Protein AF-A0A3B8XZF6-F1 (afdb_monomer_lite)

pLDDT: mean 88.65, std 6.49, range [57.06, 97.31]

Sequence (124 aa):
VFELPSVRTEILRGDRYSACLLTTITPIDENECEAFQSIYWTIPWMGIFKPLLSFLTRQFLAQDRDVVIQQQEGLIYNPALMLIDDADTQAKWYFRLKQEYQKSLEENRPFQNPVEPRILRWRS

Foldseek 3Di:
DADPPFWDWDWADDPPKIKIKIWGWADPDPPDIDIDIDMDMPDPPCVVCVVVVVVVVVVVVVVVVVVVVVVVVVCVVVDDDDDDPPVCVVVVQSVVQNVQVVVCVVVVHDRDRPDDDDDDDDDD

Structure (mmCIF, N/CA/C/O backbone):
data_AF-A0A3B8XZF6-F1
#
_entry.id   AF-A0A3B8XZF6-F1
#
loop_
_atom_site.group_PDB
_atom_site.id
_atom_site.type_symbol
_atom_site.label_atom_id
_atom_site.label_alt_id
_atom_site.label_comp_id
_atom_site.label_asym_id
_atom_site.label_entity_id
_atom_site.label_seq_id
_atom_site.pdbx_PDB_ins_code
_atom_site.Cartn_x
_atom_site.Cartn_y
_atom_site.Cartn_z
_atom_site.occupancy
_atom_site.B_iso_or_equiv
_atom_site.auth_seq_id
_atom_site.auth_comp_id
_atom_site.auth_asym_id
_atom_site.auth_atom_id
_atom_site.pdbx_PDB_model_num
ATOM 1 N N . VAL A 1 1 ? -1.877 -5.382 -5.394 1.00 82.31 1 VAL A N 1
ATOM 2 C CA . VAL A 1 1 ? -2.352 -6.098 -4.195 1.00 82.31 1 VAL A CA 1
ATOM 3 C C . VAL A 1 1 ? -2.342 -5.113 -3.047 1.00 82.31 1 VAL A C 1
ATOM 5 O O . VAL A 1 1 ? -1.366 -4.384 -2.919 1.00 82.31 1 VAL A O 1
ATOM 8 N N . PHE A 1 2 ? -3.436 -5.045 -2.297 1.00 84.88 2 PHE A N 1
ATOM 9 C CA . PHE A 1 2 ? -3.534 -4.269 -1.064 1.00 84.88 2 PHE A CA 1
ATOM 10 C C . PHE A 1 2 ? -3.694 -5.248 0.089 1.00 84.88 2 PHE A C 1
ATOM 12 O O . PHE A 1 2 ? -4.549 -6.129 0.021 1.00 84.88 2 PHE A O 1
ATOM 19 N N . GLU A 1 3 ? -2.872 -5.096 1.116 1.00 88.25 3 GLU A N 1
ATOM 20 C CA . GLU A 1 3 ? -2.829 -5.974 2.278 1.00 88.25 3 GLU A CA 1
ATOM 21 C C . GLU A 1 3 ? -2.866 -5.123 3.547 1.00 88.25 3 GLU A C 1
ATOM 23 O O . GLU A 1 3 ? -2.283 -4.037 3.619 1.00 88.25 3 GLU A O 1
ATOM 28 N N . LEU A 1 4 ? -3.583 -5.613 4.557 1.00 88.56 4 LEU A N 1
ATOM 29 C CA . LEU A 1 4 ? -3.556 -5.007 5.882 1.00 88.56 4 LEU A CA 1
ATOM 30 C C . LEU A 1 4 ? -2.176 -5.243 6.528 1.00 88.56 4 LEU A C 1
ATOM 32 O O . LEU A 1 4 ? -1.574 -6.291 6.296 1.00 88.56 4 LEU A O 1
ATOM 36 N N . PRO A 1 5 ? -1.674 -4.305 7.352 1.00 84.19 5 PRO A N 1
ATOM 37 C CA . PRO A 1 5 ? -2.379 -3.124 7.852 1.00 84.19 5 PRO A CA 1
ATOM 38 C C . PRO A 1 5 ? -2.304 -1.873 6.968 1.00 84.19 5 PRO A C 1
ATOM 40 O O . PRO A 1 5 ? -3.116 -0.994 7.227 1.00 84.19 5 PRO A O 1
ATOM 43 N N . SER A 1 6 ? -1.368 -1.787 6.007 1.00 90.88 6 SER A N 1
ATOM 44 C CA . SER A 1 6 ? -1.140 -0.631 5.107 1.00 90.88 6 SER A CA 1
ATOM 45 C C . SER A 1 6 ? -0.081 -0.935 4.024 1.00 90.88 6 SER A C 1
ATOM 47 O O . SER A 1 6 ? 0.841 -0.148 3.803 1.00 90.88 6 SER A O 1
ATOM 49 N N . VAL A 1 7 ? -0.155 -2.095 3.366 1.00 93.31 7 VAL A N 1
ATOM 50 C CA . VAL A 1 7 ? 0.815 -2.503 2.332 1.00 93.31 7 VAL A CA 1
ATOM 51 C C . VAL A 1 7 ? 0.154 -2.503 0.960 1.00 93.31 7 VAL A C 1
ATOM 53 O O . VAL A 1 7 ? -0.902 -3.101 0.758 1.00 93.31 7 VAL A O 1
ATOM 56 N N . ARG A 1 8 ? 0.794 -1.856 -0.014 1.00 93.44 8 ARG A N 1
ATOM 57 C CA . ARG A 1 8 ? 0.389 -1.878 -1.419 1.00 93.44 8 ARG A CA 1
ATOM 58 C C . ARG A 1 8 ? 1.551 -2.350 -2.280 1.00 93.44 8 ARG A C 1
ATOM 60 O O . ARG A 1 8 ? 2.591 -1.705 -2.336 1.00 93.44 8 ARG A O 1
ATOM 67 N N . THR A 1 9 ? 1.321 -3.432 -3.013 1.00 94.94 9 THR A N 1
ATOM 68 C CA . THR A 1 9 ? 2.255 -3.968 -4.008 1.00 94.94 9 THR A CA 1
ATOM 69 C C . THR A 1 9 ? 1.632 -3.871 -5.393 1.00 94.94 9 THR A C 1
ATOM 71 O O . THR A 1 9 ? 0.643 -4.545 -5.691 1.00 94.94 9 THR A O 1
ATOM 74 N N . GLU A 1 10 ? 2.197 -3.052 -6.266 1.00 94.44 10 GLU A N 1
ATOM 75 C CA . GLU A 1 10 ? 1.745 -2.855 -7.640 1.00 94.44 10 GLU A CA 1
ATOM 76 C C . GLU A 1 10 ? 2.713 -3.521 -8.600 1.00 94.44 10 GLU A C 1
ATOM 78 O O . GLU A 1 10 ? 3.892 -3.190 -8.631 1.00 94.44 10 GLU A O 1
ATOM 83 N N . ILE A 1 11 ? 2.216 -4.461 -9.398 1.00 94.38 11 ILE A N 1
ATOM 84 C CA . ILE A 1 11 ? 3.042 -5.194 -10.351 1.00 94.38 11 ILE A CA 1
ATOM 85 C C . ILE A 1 11 ? 2.613 -4.780 -11.752 1.00 94.38 11 ILE A C 1
ATOM 87 O O . ILE A 1 11 ? 1.513 -5.114 -12.191 1.00 94.38 11 ILE A O 1
ATOM 91 N N . LEU A 1 12 ? 3.500 -4.086 -12.458 1.00 92.38 12 LEU A N 1
ATOM 92 C CA . LEU A 1 12 ? 3.346 -3.786 -13.873 1.00 92.38 12 LEU A CA 1
ATOM 93 C C . LEU A 1 12 ? 4.072 -4.868 -14.666 1.00 92.38 12 LEU A C 1
ATOM 95 O O . LEU A 1 12 ? 5.279 -5.060 -14.507 1.00 92.38 12 LEU A O 1
ATOM 99 N N . ARG A 1 13 ? 3.339 -5.584 -15.517 1.00 94.62 13 ARG A N 1
ATOM 100 C CA . ARG A 1 13 ? 3.893 -6.616 -16.399 1.00 94.62 13 ARG A CA 1
ATOM 101 C C . ARG A 1 13 ? 3.677 -6.195 -17.843 1.00 94.62 13 ARG A C 1
ATOM 103 O O . ARG A 1 13 ? 2.536 -6.053 -18.267 1.00 94.62 13 ARG A O 1
ATOM 110 N N . GLY A 1 14 ? 4.769 -5.990 -18.569 1.00 92.12 14 GLY A N 1
ATOM 111 C CA . GLY A 1 14 ? 4.764 -5.947 -20.027 1.00 92.12 14 GLY A CA 1
ATOM 112 C C . GLY A 1 14 ? 5.262 -7.269 -20.607 1.00 92.12 14 GLY A C 1
ATOM 113 O O . GLY A 1 14 ? 5.645 -8.177 -19.870 1.00 92.12 14 GLY A O 1
ATOM 114 N N . ASP A 1 15 ? 5.330 -7.345 -21.934 1.00 92.75 15 ASP A N 1
ATOM 115 C CA . ASP A 1 15 ? 5.705 -8.579 -22.642 1.00 92.75 15 ASP A CA 1
ATOM 116 C C . ASP A 1 15 ? 7.144 -9.030 -22.352 1.00 92.75 15 ASP A C 1
ATOM 118 O O . ASP A 1 15 ? 7.452 -10.220 -22.356 1.00 92.75 15 ASP A O 1
ATOM 122 N N . ARG A 1 16 ? 8.043 -8.069 -22.103 1.00 94.19 16 ARG A N 1
ATOM 123 C CA . ARG A 1 16 ? 9.485 -8.313 -21.922 1.00 94.19 16 ARG A CA 1
ATOM 124 C C . ARG A 1 16 ? 10.017 -7.912 -20.551 1.00 94.19 16 ARG A C 1
ATOM 126 O O . ARG A 1 16 ? 10.988 -8.494 -20.073 1.00 94.19 16 ARG A O 1
ATOM 133 N N . TYR A 1 17 ? 9.427 -6.890 -19.943 1.00 95.00 17 TYR A N 1
ATOM 134 C CA . TYR A 1 17 ? 9.917 -6.310 -18.699 1.00 95.00 17 TYR A CA 1
ATOM 135 C C . TYR A 1 17 ? 8.796 -6.180 -17.683 1.00 95.00 17 TYR A C 1
ATOM 137 O O . TYR A 1 17 ? 7.616 -6.142 -18.023 1.00 95.00 17 TYR A O 1
ATOM 145 N N . SER A 1 18 ? 9.179 -6.114 -16.417 1.00 95.38 18 SER A N 1
ATOM 146 C CA . SER A 1 18 ? 8.255 -5.909 -15.313 1.00 95.38 18 SER A CA 1
ATOM 147 C C . SER A 1 18 ? 8.803 -4.862 -14.358 1.00 95.38 18 SER A C 1
ATOM 149 O O . SER A 1 18 ? 10.018 -4.669 -14.253 1.00 95.38 18 SER A O 1
ATOM 151 N N . ALA A 1 19 ? 7.891 -4.207 -13.657 1.00 94.38 19 ALA A N 1
ATOM 152 C CA . ALA A 1 19 ? 8.190 -3.330 -12.543 1.00 94.38 19 ALA A CA 1
ATOM 153 C C . ALA A 1 19 ? 7.300 -3.686 -11.351 1.00 94.38 19 ALA A C 1
ATOM 155 O O . ALA A 1 19 ? 6.184 -4.180 -11.514 1.00 94.38 19 ALA A O 1
ATOM 156 N N . CYS A 1 20 ? 7.820 -3.452 -10.155 1.00 95.00 20 CYS A N 1
ATOM 157 C CA . CYS A 1 20 ? 7.117 -3.620 -8.898 1.00 95.00 20 CYS A CA 1
ATOM 158 C C . CYS A 1 20 ? 7.259 -2.332 -8.089 1.00 95.00 20 CYS A C 1
ATOM 160 O O . CYS A 1 20 ? 8.381 -1.875 -7.860 1.00 95.00 20 CYS A O 1
ATOM 162 N N . LEU A 1 21 ? 6.134 -1.760 -7.674 1.00 94.31 21 LEU A N 1
ATOM 163 C CA . LEU A 1 21 ? 6.063 -0.675 -6.704 1.00 94.31 21 LEU A CA 1
ATOM 164 C C . LEU A 1 21 ? 5.588 -1.253 -5.377 1.00 94.31 21 LEU A C 1
ATOM 166 O O . LEU A 1 21 ? 4.514 -1.847 -5.315 1.00 94.31 21 LEU A O 1
ATOM 170 N N . LEU A 1 22 ? 6.376 -1.069 -4.328 1.00 94.50 22 LEU A N 1
ATOM 171 C CA . LEU A 1 22 ? 5.988 -1.360 -2.957 1.00 94.50 22 LEU A CA 1
ATOM 172 C C . LEU A 1 22 ? 5.796 -0.035 -2.229 1.00 94.50 22 LEU A C 1
ATOM 174 O O . LEU A 1 22 ? 6.740 0.745 -2.135 1.00 94.50 22 LEU A O 1
ATOM 178 N N . THR A 1 23 ? 4.607 0.182 -1.685 1.00 93.44 23 THR A N 1
ATOM 179 C CA . THR A 1 23 ? 4.305 1.311 -0.807 1.00 93.44 23 THR A CA 1
ATOM 180 C C . THR A 1 23 ? 3.800 0.770 0.521 1.00 93.44 23 THR A C 1
ATOM 182 O O . THR A 1 23 ? 2.877 -0.044 0.552 1.00 93.44 23 THR A O 1
ATOM 185 N N . THR A 1 24 ? 4.388 1.228 1.618 1.00 94.44 24 THR A N 1
ATOM 186 C CA . THR A 1 24 ? 3.971 0.884 2.979 1.00 94.44 24 THR A CA 1
ATOM 187 C C . THR A 1 24 ? 3.799 2.152 3.794 1.00 94.44 24 THR A C 1
ATOM 189 O O . THR A 1 24 ? 4.631 3.052 3.702 1.00 94.44 24 THR A O 1
ATOM 192 N N . ILE A 1 25 ? 2.741 2.217 4.599 1.00 92.69 25 ILE A N 1
ATOM 193 C CA . ILE A 1 25 ? 2.542 3.302 5.566 1.00 92.69 25 ILE A CA 1
ATOM 194 C C . ILE A 1 25 ? 2.614 2.702 6.963 1.00 92.69 25 ILE A C 1
ATOM 196 O O . ILE A 1 25 ? 1.724 1.950 7.367 1.00 92.69 25 ILE A O 1
ATOM 200 N N . THR A 1 26 ? 3.681 3.021 7.684 1.00 93.19 26 THR A N 1
ATOM 201 C CA . THR A 1 26 ? 3.943 2.485 9.019 1.00 93.19 26 THR A CA 1
ATOM 202 C C . THR A 1 26 ? 3.563 3.537 10.056 1.00 93.19 26 THR A C 1
ATOM 204 O O . THR A 1 26 ? 4.124 4.630 10.018 1.00 93.19 26 THR A O 1
ATOM 207 N N . PRO A 1 27 ? 2.622 3.263 10.973 1.00 92.19 27 PRO A N 1
ATOM 208 C CA . PRO A 1 27 ? 2.354 4.185 12.071 1.00 92.19 27 PRO A CA 1
ATOM 209 C C . PRO A 1 27 ? 3.582 4.252 12.990 1.00 92.19 27 PRO A C 1
ATOM 211 O O . PRO A 1 27 ? 4.103 3.2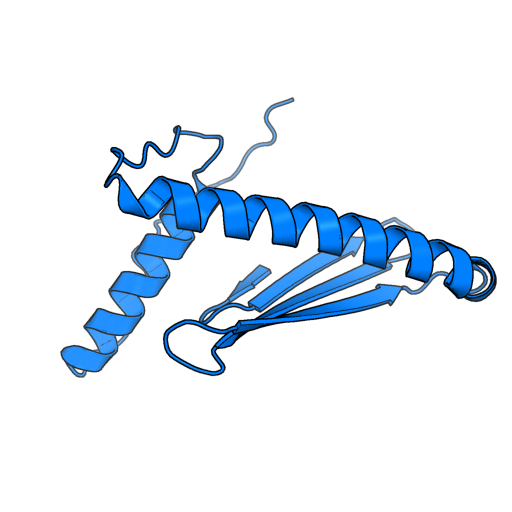09 13.391 1.00 92.19 27 PRO A O 1
ATOM 214 N N . ILE A 1 28 ? 4.045 5.464 13.294 1.00 94.44 28 ILE A N 1
ATOM 215 C CA . ILE A 1 28 ? 5.074 5.710 14.313 1.00 94.44 28 ILE A CA 1
ATOM 216 C C . ILE A 1 28 ? 4.372 5.912 15.658 1.00 94.44 28 ILE A C 1
ATOM 218 O O . ILE A 1 28 ? 4.710 5.249 16.638 1.00 94.44 28 ILE A O 1
ATOM 222 N N . ASP A 1 29 ? 3.349 6.768 15.671 1.00 93.06 29 ASP A N 1
ATOM 223 C CA . ASP A 1 29 ? 2.464 7.009 16.807 1.00 93.06 29 ASP A CA 1
ATOM 224 C C . ASP A 1 29 ? 1.028 7.332 16.336 1.00 93.06 29 ASP A C 1
ATOM 226 O O . ASP A 1 29 ? 0.626 6.967 15.229 1.00 93.06 29 ASP A O 1
ATOM 230 N N . GLU A 1 30 ? 0.215 7.942 17.202 1.00 88.25 30 GLU A N 1
ATOM 231 C CA . GLU A 1 30 ? -1.187 8.278 16.923 1.00 88.25 30 GLU A CA 1
ATOM 232 C C . GLU A 1 30 ? -1.363 9.379 15.862 1.00 88.25 30 GLU A C 1
ATOM 234 O O . GLU A 1 30 ? -2.408 9.435 15.213 1.00 88.25 30 GLU A O 1
ATOM 239 N N . ASN A 1 31 ? -0.358 10.238 15.677 1.00 86.50 31 ASN A N 1
ATOM 240 C CA . ASN A 1 31 ? -0.406 11.408 14.798 1.00 86.50 31 ASN A CA 1
ATOM 241 C C . ASN A 1 31 ? 0.622 11.346 13.661 1.00 86.50 31 ASN A C 1
ATOM 243 O O . ASN A 1 31 ? 0.470 12.057 12.666 1.00 86.50 31 ASN A O 1
ATOM 247 N N . GLU A 1 32 ? 1.644 10.500 13.781 1.00 89.50 32 GLU A N 1
ATOM 248 C CA . GLU A 1 32 ? 2.738 10.394 12.824 1.00 89.50 32 GLU A CA 1
ATOM 249 C C . GLU A 1 32 ? 2.798 9.017 12.157 1.00 89.50 32 GLU A C 1
ATOM 251 O O . GLU A 1 32 ? 2.679 7.959 12.783 1.00 89.50 32 GLU A O 1
ATOM 256 N N . CYS A 1 33 ? 3.040 9.024 10.848 1.00 91.31 33 CYS A N 1
ATOM 257 C CA . CYS A 1 33 ? 3.296 7.817 10.078 1.00 91.31 33 CYS A CA 1
ATOM 258 C C . CYS A 1 33 ? 4.457 8.021 9.105 1.00 91.31 33 CYS A C 1
ATOM 260 O O . CYS A 1 33 ? 4.682 9.115 8.586 1.00 91.31 33 CYS A O 1
ATOM 262 N N . GLU A 1 34 ? 5.182 6.941 8.837 1.00 92.31 34 GLU A N 1
ATOM 263 C CA . GLU A 1 34 ? 6.234 6.897 7.835 1.00 92.31 34 GLU A CA 1
ATOM 264 C C . GLU A 1 34 ? 5.695 6.274 6.547 1.00 92.31 34 GLU A C 1
ATOM 266 O O . GLU A 1 34 ? 5.272 5.115 6.525 1.00 92.31 34 GLU A O 1
ATOM 271 N N . ALA A 1 35 ? 5.732 7.039 5.457 1.00 91.06 35 ALA A N 1
ATOM 272 C CA . ALA A 1 35 ? 5.470 6.528 4.121 1.00 91.06 35 ALA A CA 1
ATOM 273 C C . ALA A 1 35 ? 6.783 6.050 3.488 1.00 91.06 35 ALA A C 1
ATOM 275 O O . ALA A 1 35 ? 7.674 6.846 3.186 1.00 91.06 35 ALA A O 1
ATOM 276 N N . PHE A 1 36 ? 6.884 4.747 3.244 1.00 91.44 36 PHE A N 1
ATOM 277 C CA . PHE A 1 36 ? 8.007 4.138 2.544 1.00 91.44 36 PHE A CA 1
ATOM 278 C C . PHE A 1 36 ? 7.571 3.679 1.154 1.00 91.44 36 PHE A C 1
ATOM 280 O O . PHE A 1 36 ? 6.553 3.004 0.997 1.00 91.44 36 PHE A O 1
ATOM 287 N N . GLN A 1 37 ? 8.362 4.028 0.141 1.00 91.50 37 GLN A N 1
ATOM 288 C CA . GLN A 1 37 ? 8.136 3.613 -1.237 1.00 91.50 37 GLN A CA 1
ATOM 289 C C . GLN A 1 37 ? 9.420 3.035 -1.830 1.00 91.50 37 GLN A C 1
ATOM 291 O O . GLN A 1 37 ? 10.496 3.626 -1.730 1.00 91.50 37 GLN A O 1
ATOM 296 N N . SER A 1 38 ? 9.296 1.884 -2.482 1.00 91.81 38 SER A N 1
ATOM 297 C CA . SER A 1 38 ? 10.383 1.213 -3.183 1.00 91.81 38 SER A CA 1
ATOM 298 C C . SER A 1 38 ? 9.934 0.785 -4.570 1.00 91.81 38 SER A C 1
ATOM 300 O O . SER A 1 38 ? 8.798 0.361 -4.782 1.00 91.81 38 SER A O 1
ATOM 302 N N . ILE A 1 39 ? 10.851 0.903 -5.525 1.00 91.44 39 ILE A N 1
ATOM 303 C CA . ILE A 1 39 ? 10.614 0.590 -6.928 1.00 91.44 39 ILE A CA 1
ATOM 304 C C . ILE A 1 39 ? 11.672 -0.411 -7.373 1.00 91.44 39 ILE A C 1
ATOM 306 O O . ILE A 1 39 ? 12.875 -0.160 -7.278 1.00 91.44 39 ILE A O 1
ATOM 310 N N . TYR A 1 40 ? 11.209 -1.529 -7.917 1.00 92.06 40 TYR A N 1
ATOM 311 C CA . TYR A 1 40 ? 12.026 -2.533 -8.582 1.00 92.06 40 TYR A CA 1
ATOM 312 C C . TYR A 1 40 ? 11.627 -2.639 -10.056 1.00 92.06 40 TYR A C 1
ATOM 314 O O . TYR A 1 40 ? 10.451 -2.533 -10.396 1.00 92.06 40 TYR A O 1
ATOM 322 N N . TRP A 1 41 ? 12.588 -2.889 -10.946 1.00 93.62 41 TRP A N 1
ATOM 323 C CA . TRP A 1 41 ? 12.329 -3.110 -12.370 1.00 93.62 41 TRP A CA 1
ATOM 324 C C . TRP A 1 41 ? 13.332 -4.085 -12.984 1.00 93.62 41 TRP A C 1
ATOM 326 O O . TRP A 1 41 ? 14.463 -4.210 -12.518 1.00 93.62 41 TRP A O 1
ATOM 336 N N . THR A 1 42 ? 12.939 -4.727 -14.086 1.00 95.12 42 THR A N 1
ATOM 337 C CA . THR A 1 42 ? 13.805 -5.655 -14.836 1.00 95.12 42 THR A CA 1
ATOM 338 C C . THR A 1 42 ? 14.493 -5.024 -16.054 1.00 95.12 42 THR A C 1
ATOM 340 O O . THR A 1 42 ? 15.260 -5.696 -16.737 1.00 95.12 42 THR A O 1
ATOM 343 N N . ILE A 1 43 ? 14.247 -3.737 -16.341 1.00 93.69 43 ILE A N 1
ATOM 344 C CA . ILE A 1 43 ? 14.828 -2.997 -17.477 1.00 93.69 43 ILE A CA 1
ATOM 345 C C . ILE A 1 43 ? 16.317 -2.679 -17.208 1.00 93.69 43 ILE A C 1
ATOM 347 O O . ILE A 1 43 ? 16.605 -1.828 -16.360 1.00 93.69 43 ILE A O 1
ATOM 351 N N . PRO A 1 44 ? 17.284 -3.277 -17.934 1.00 90.25 44 PRO A N 1
ATOM 352 C CA . PRO A 1 44 ? 18.705 -3.191 -17.568 1.00 90.25 44 PRO A CA 1
ATOM 353 C C . PRO A 1 44 ? 19.306 -1.780 -17.659 1.00 90.25 44 PRO A C 1
ATOM 355 O O . PRO A 1 44 ? 20.110 -1.386 -16.819 1.00 90.25 44 PRO A O 1
ATOM 358 N N . TRP A 1 45 ? 18.904 -0.993 -18.659 1.00 88.56 45 TRP A N 1
ATOM 359 C CA . TRP A 1 45 ? 19.465 0.341 -18.921 1.00 88.56 45 TRP A CA 1
ATOM 360 C C . TRP A 1 45 ? 18.792 1.463 -18.119 1.00 88.56 45 TRP A C 1
ATOM 362 O O . TRP A 1 45 ? 19.313 2.576 -18.051 1.00 88.56 45 TRP A O 1
ATOM 372 N N . MET A 1 46 ? 17.668 1.182 -17.455 1.00 87.19 46 MET A N 1
ATOM 373 C CA . MET A 1 46 ? 16.910 2.180 -16.689 1.00 87.19 46 MET A CA 1
ATOM 374 C C . MET A 1 46 ? 17.703 2.721 -15.485 1.00 87.19 46 MET A C 1
ATOM 376 O O . MET A 1 46 ? 17.425 3.806 -14.980 1.00 87.19 46 MET A O 1
ATOM 380 N N . GLY A 1 47 ? 18.763 2.012 -15.072 1.00 86.12 47 GLY A N 1
ATOM 381 C CA . GLY A 1 47 ? 19.722 2.478 -14.071 1.00 86.12 47 GLY A CA 1
ATOM 382 C C . GLY A 1 47 ? 20.341 3.850 -14.377 1.00 86.12 47 GLY A C 1
ATOM 383 O O . GLY A 1 47 ? 20.620 4.597 -13.444 1.00 86.12 47 GLY A O 1
ATOM 384 N N . ILE A 1 48 ? 20.491 4.211 -15.657 1.00 89.19 48 ILE A N 1
ATOM 385 C CA . ILE A 1 48 ? 21.046 5.505 -16.095 1.00 89.19 48 ILE A CA 1
ATOM 386 C C . ILE A 1 48 ? 20.126 6.670 -15.694 1.00 89.19 48 ILE A C 1
ATOM 388 O O . ILE A 1 48 ? 20.598 7.750 -15.350 1.00 89.19 48 ILE A O 1
ATOM 392 N N . PHE A 1 49 ? 18.813 6.438 -15.669 1.00 88.19 49 PHE A N 1
ATOM 393 C CA . PHE A 1 49 ? 17.808 7.450 -15.341 1.00 88.19 49 PHE A CA 1
ATOM 394 C C . PHE A 1 49 ? 17.497 7.541 -13.843 1.00 88.19 49 PHE A C 1
ATOM 396 O O . PHE A 1 49 ? 16.666 8.355 -13.444 1.00 88.19 49 PHE A O 1
ATOM 403 N N . LYS A 1 50 ? 18.182 6.765 -12.988 1.00 86.94 50 LYS A N 1
ATOM 404 C CA . LYS A 1 50 ? 18.009 6.803 -11.526 1.00 86.94 50 LYS A CA 1
ATOM 405 C C . LYS A 1 50 ? 18.034 8.208 -10.903 1.00 86.94 50 LYS A C 1
ATOM 407 O O . LYS A 1 50 ? 17.150 8.461 -10.088 1.00 86.94 50 LYS A O 1
ATOM 412 N N . PRO A 1 51 ? 18.974 9.126 -11.221 1.00 89.19 51 PRO A N 1
ATOM 413 C CA . PRO A 1 51 ? 18.975 10.449 -10.592 1.00 89.19 51 PRO A CA 1
ATOM 414 C C . PRO A 1 51 ? 17.731 11.266 -10.963 1.00 89.19 51 PRO A C 1
ATOM 416 O O . PRO A 1 51 ? 17.115 11.869 -10.087 1.00 89.19 51 PRO A O 1
ATOM 419 N N . LEU A 1 52 ? 17.311 11.217 -12.231 1.00 89.56 52 LEU A N 1
ATOM 420 C CA . LEU A 1 52 ? 16.093 11.880 -12.693 1.00 89.56 52 LEU A CA 1
ATOM 421 C C . LEU A 1 52 ? 14.846 11.270 -12.040 1.00 89.56 52 LEU A C 1
ATOM 423 O O . LEU A 1 52 ? 14.003 11.995 -11.521 1.00 89.56 52 LEU A O 1
ATOM 427 N N . LEU A 1 53 ? 14.752 9.939 -12.012 1.00 85.94 53 LEU A N 1
ATOM 428 C CA . LEU A 1 53 ? 13.630 9.238 -11.394 1.00 85.94 53 LEU A CA 1
ATOM 429 C C . LEU A 1 53 ? 13.545 9.527 -9.890 1.00 85.94 53 LEU A C 1
ATOM 431 O O . LEU A 1 53 ? 12.455 9.754 -9.381 1.00 85.94 53 LEU A O 1
ATOM 435 N N . SER A 1 54 ? 14.681 9.578 -9.191 1.00 87.12 54 SER A N 1
ATOM 436 C CA . SER A 1 54 ? 14.752 9.956 -7.773 1.00 87.12 54 SER A CA 1
ATOM 437 C C . SER A 1 54 ? 14.213 11.367 -7.543 1.00 87.12 54 SER A C 1
ATOM 439 O O . SER A 1 54 ? 13.415 11.579 -6.633 1.00 87.12 54 SER A O 1
ATOM 441 N N . PHE A 1 55 ? 14.589 12.326 -8.395 1.00 89.62 55 PHE A N 1
ATOM 442 C CA . PHE A 1 55 ? 14.065 13.688 -8.319 1.00 89.62 55 PHE A CA 1
ATOM 443 C C . PHE A 1 55 ? 12.544 13.731 -8.527 1.00 89.62 55 PHE A C 1
ATOM 445 O O . PHE A 1 55 ? 11.830 14.284 -7.692 1.00 89.62 55 PHE A O 1
ATOM 452 N N . LEU A 1 56 ? 12.041 13.094 -9.589 1.00 87.81 56 LEU A N 1
ATOM 453 C CA . LEU A 1 56 ? 10.607 13.054 -9.893 1.00 87.81 56 LEU A CA 1
ATOM 454 C C . LEU A 1 56 ? 9.803 12.351 -8.793 1.00 87.81 56 LEU A C 1
ATOM 456 O O . LEU A 1 56 ? 8.768 12.860 -8.376 1.00 87.81 56 LEU A O 1
ATOM 460 N N . THR A 1 57 ? 10.308 11.231 -8.270 1.00 85.50 57 THR A N 1
ATOM 461 C CA . THR A 1 57 ? 9.661 10.479 -7.183 1.00 85.50 57 THR A CA 1
ATOM 462 C C . THR A 1 57 ? 9.564 11.328 -5.917 1.00 85.50 57 THR A C 1
ATOM 464 O O . THR A 1 57 ? 8.520 11.359 -5.278 1.00 85.50 57 THR A O 1
ATOM 467 N N . ARG A 1 58 ? 10.613 12.089 -5.573 1.00 87.75 58 ARG A N 1
ATOM 468 C CA . ARG A 1 58 ? 10.582 13.001 -4.416 1.00 87.75 58 ARG A CA 1
ATOM 469 C C . ARG A 1 58 ? 9.548 14.110 -4.575 1.00 87.75 58 ARG A C 1
ATOM 471 O O . ARG A 1 58 ? 8.877 14.436 -3.606 1.00 87.75 58 ARG A O 1
ATOM 478 N N . GLN A 1 59 ? 9.429 14.689 -5.770 1.00 89.44 59 GLN A N 1
ATOM 479 C CA . GLN A 1 59 ? 8.424 15.720 -6.039 1.00 89.44 59 GLN A CA 1
ATOM 480 C C . GLN A 1 59 ? 7.003 15.152 -5.984 1.00 89.44 59 GLN A C 1
ATOM 482 O O . GLN A 1 59 ? 6.137 15.752 -5.360 1.00 89.44 59 GLN A O 1
ATOM 487 N N . PHE A 1 60 ? 6.785 13.976 -6.572 1.00 85.88 60 PHE A N 1
ATOM 488 C CA . PHE A 1 60 ? 5.500 13.282 -6.525 1.00 85.88 60 PHE A CA 1
ATOM 489 C C . PHE A 1 60 ? 5.082 12.960 -5.081 1.00 85.88 60 PHE A C 1
ATOM 491 O O . PHE A 1 60 ? 3.991 13.321 -4.657 1.00 85.88 60 PHE A O 1
ATOM 498 N N . LEU A 1 61 ? 5.987 12.384 -4.283 1.00 85.94 61 LEU A N 1
ATOM 499 C CA . LEU A 1 61 ? 5.720 12.086 -2.872 1.00 85.94 61 LEU A CA 1
ATOM 500 C C . LEU A 1 61 ? 5.474 13.346 -2.031 1.00 85.94 61 LEU A C 1
ATOM 502 O O . LEU A 1 61 ? 4.691 13.301 -1.086 1.00 85.94 61 LEU A O 1
ATOM 506 N N . ALA A 1 62 ? 6.126 14.468 -2.355 1.00 87.88 62 ALA A N 1
ATOM 507 C CA . ALA A 1 62 ? 5.863 15.736 -1.680 1.00 87.88 62 ALA A CA 1
ATOM 508 C C . ALA A 1 62 ? 4.435 16.231 -1.952 1.00 87.88 62 ALA A C 1
ATOM 510 O O . ALA A 1 62 ? 3.750 16.628 -1.016 1.00 87.88 62 ALA A O 1
ATOM 511 N N . GLN A 1 63 ? 3.968 16.138 -3.201 1.00 89.12 63 GLN A N 1
ATOM 512 C CA . GLN A 1 63 ? 2.595 16.502 -3.565 1.00 89.12 63 GLN A CA 1
ATOM 513 C C . GLN A 1 63 ? 1.570 15.620 -2.843 1.00 89.12 63 GLN A C 1
ATOM 515 O O . GLN A 1 63 ? 0.636 16.145 -2.241 1.00 89.12 63 GLN A O 1
ATOM 520 N N . ASP A 1 64 ? 1.777 14.301 -2.840 1.00 86.19 64 ASP A N 1
ATOM 521 C CA . ASP A 1 64 ? 0.897 13.359 -2.138 1.00 86.19 64 ASP A CA 1
ATOM 522 C C . ASP A 1 64 ? 0.836 13.661 -0.632 1.00 86.19 64 ASP A C 1
ATOM 524 O O . ASP A 1 64 ? -0.245 13.686 -0.041 1.00 86.19 64 ASP A O 1
ATOM 528 N N . ARG A 1 65 ? 1.986 13.949 -0.007 1.00 86.94 65 ARG A N 1
ATOM 529 C CA . ARG A 1 65 ? 2.052 14.346 1.406 1.00 86.94 65 ARG A CA 1
ATOM 530 C C . ARG A 1 65 ? 1.255 15.622 1.667 1.00 86.94 65 ARG A C 1
ATOM 532 O O . ARG A 1 65 ? 0.494 15.670 2.629 1.00 86.94 65 ARG A O 1
ATOM 539 N N . ASP A 1 66 ? 1.429 16.646 0.838 1.00 91.62 66 ASP A N 1
ATOM 540 C CA . ASP A 1 66 ? 0.763 17.934 1.033 1.00 91.62 66 ASP A CA 1
ATOM 541 C C . ASP A 1 66 ? -0.768 17.789 0.909 1.00 91.62 66 ASP A C 1
ATOM 543 O O . ASP A 1 66 ? -1.509 18.385 1.690 1.00 91.62 66 ASP A O 1
ATOM 547 N N . VAL A 1 67 ? -1.253 16.917 0.014 1.00 88.19 67 VAL A N 1
ATOM 548 C CA . VAL A 1 67 ? -2.682 16.563 -0.081 1.00 88.19 67 VAL A CA 1
ATOM 549 C C . VAL A 1 67 ? -3.182 15.875 1.192 1.00 88.19 67 VAL A C 1
ATOM 551 O O . VAL A 1 67 ? -4.270 16.194 1.669 1.00 88.19 67 VAL A O 1
ATOM 554 N N . VAL A 1 68 ? -2.411 14.947 1.765 1.00 86.31 68 VAL A N 1
ATOM 555 C CA . VAL A 1 68 ? -2.787 14.271 3.021 1.00 86.31 68 VAL A CA 1
ATOM 556 C C . VAL A 1 68 ? -2.880 15.268 4.178 1.00 86.31 68 VAL A C 1
ATOM 558 O O . VAL A 1 68 ? -3.837 15.210 4.950 1.00 86.31 68 VAL A O 1
ATOM 561 N N . ILE A 1 69 ? -1.943 16.215 4.270 1.00 87.12 69 ILE A N 1
ATOM 562 C CA . ILE A 1 69 ? -1.973 17.281 5.285 1.00 87.12 69 ILE A CA 1
ATOM 563 C C . ILE A 1 69 ? -3.242 18.129 5.127 1.00 87.12 69 ILE A C 1
ATOM 565 O O . ILE A 1 69 ? -3.979 18.320 6.091 1.00 87.12 69 ILE A O 1
ATOM 569 N N . GLN A 1 70 ? -3.562 18.556 3.903 1.00 88.62 70 GLN A N 1
ATOM 570 C CA . GLN A 1 70 ? -4.783 19.324 3.627 1.00 88.62 70 GLN A CA 1
ATOM 571 C C . GLN A 1 70 ? -6.060 18.545 3.975 1.00 88.62 70 GLN A C 1
ATOM 573 O O . GLN A 1 70 ? -7.024 19.119 4.485 1.00 88.62 70 GLN A O 1
ATOM 578 N N . GLN A 1 71 ? -6.086 17.230 3.730 1.00 85.56 71 GLN A N 1
ATOM 579 C CA . GLN A 1 71 ? -7.201 16.382 4.159 1.00 85.56 71 GLN A CA 1
ATOM 580 C C . GLN A 1 71 ? -7.315 16.328 5.686 1.00 85.56 71 GLN A C 1
ATOM 582 O O . GLN A 1 71 ? -8.425 16.442 6.204 1.00 85.56 71 GLN A O 1
ATOM 587 N N . GLN A 1 72 ? -6.199 16.198 6.409 1.00 85.00 72 GLN A N 1
ATOM 588 C CA . GLN A 1 72 ? -6.192 16.207 7.873 1.00 85.00 72 GLN A CA 1
ATOM 589 C C . GLN A 1 72 ? -6.720 17.533 8.439 1.00 85.00 72 GLN A C 1
ATOM 591 O O . GLN A 1 72 ? -7.564 17.518 9.333 1.00 85.00 72 GLN A O 1
ATOM 596 N N . GLU A 1 73 ? -6.293 18.669 7.882 1.00 87.69 73 GLU A N 1
ATOM 597 C CA . GLU A 1 73 ? -6.807 19.996 8.246 1.00 87.69 73 GLU A CA 1
ATOM 598 C C . GLU A 1 73 ? -8.320 20.105 7.994 1.00 87.69 73 GLU A C 1
ATOM 600 O O . GLU A 1 73 ? -9.068 20.601 8.838 1.00 87.69 73 GLU A O 1
ATOM 605 N N . GLY A 1 74 ? -8.796 19.583 6.860 1.00 84.31 74 GLY A N 1
ATOM 606 C CA . GLY A 1 74 ? -10.218 19.553 6.518 1.00 84.31 74 GLY A CA 1
ATOM 607 C C . GLY A 1 74 ? -11.065 18.687 7.459 1.00 84.31 74 GLY A C 1
ATOM 608 O O . GLY A 1 74 ? -12.205 19.045 7.763 1.00 84.31 74 GLY A O 1
ATOM 609 N N . LEU A 1 75 ? -10.518 17.574 7.962 1.00 85.44 75 LEU A N 1
ATOM 610 C CA . LEU A 1 75 ? -11.211 16.664 8.883 1.00 85.44 75 LEU A CA 1
ATOM 611 C C . LEU A 1 75 ? -11.556 17.315 10.231 1.00 85.44 75 LEU A C 1
ATOM 613 O O . LEU A 1 75 ? -12.530 16.900 10.860 1.00 85.44 75 LEU A O 1
ATOM 617 N N . ILE A 1 76 ? -10.832 18.364 10.646 1.00 84.38 76 ILE A N 1
ATOM 618 C CA . ILE A 1 76 ? -11.119 19.133 11.873 1.00 84.38 76 ILE A CA 1
ATOM 619 C C . ILE A 1 76 ? -12.544 19.711 11.846 1.00 84.38 76 ILE A C 1
ATOM 621 O O . ILE A 1 76 ? -13.189 19.837 12.887 1.00 84.38 76 ILE A O 1
ATOM 625 N N . TYR A 1 77 ? -13.076 20.005 10.657 1.00 85.06 77 TYR A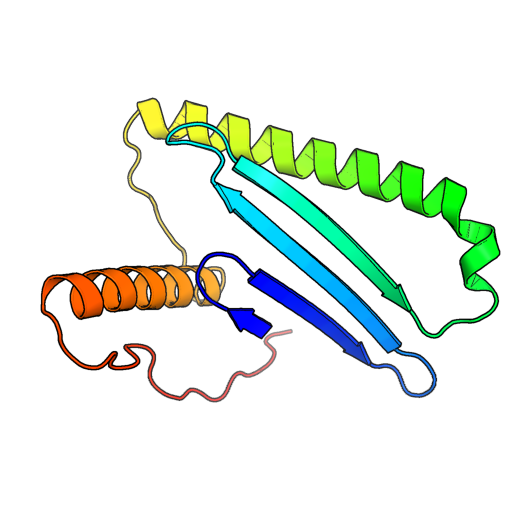 N 1
ATOM 626 C CA . TYR A 1 77 ? -14.428 20.540 10.477 1.00 85.06 77 TYR A CA 1
ATOM 627 C C . TYR A 1 77 ? -15.524 19.462 10.423 1.00 85.06 77 TYR A C 1
ATOM 629 O O . TYR A 1 77 ? -16.686 19.791 10.189 1.00 85.06 77 TYR A O 1
ATOM 637 N N . ASN A 1 78 ? -15.172 18.187 10.632 1.00 78.19 78 ASN A N 1
ATOM 638 C CA . ASN A 1 78 ? -16.070 17.030 1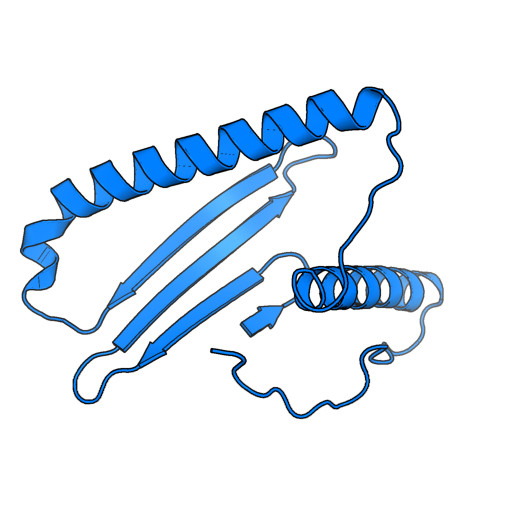0.587 1.00 78.19 78 ASN A CA 1
ATOM 639 C C . ASN A 1 78 ? -16.996 17.002 9.345 1.00 78.19 78 ASN A C 1
ATOM 641 O O . ASN A 1 78 ? -18.222 16.900 9.484 1.00 78.19 78 ASN A O 1
ATOM 645 N N . PRO A 1 79 ? -16.449 17.134 8.117 1.00 80.38 79 PRO A N 1
ATOM 646 C CA . PRO A 1 79 ? -17.259 17.069 6.910 1.00 80.38 79 PRO A CA 1
ATOM 647 C C . PRO A 1 79 ? -17.850 15.665 6.737 1.00 80.38 79 PRO A C 1
ATOM 649 O O . PRO A 1 79 ? -17.244 14.661 7.116 1.00 80.38 79 PRO A O 1
ATOM 652 N N . ALA A 1 80 ? -19.015 15.572 6.094 1.00 75.81 80 ALA A N 1
ATOM 653 C CA . ALA A 1 80 ? -19.533 14.281 5.661 1.00 75.81 80 ALA A CA 1
ATOM 654 C C . ALA A 1 80 ? -18.588 13.689 4.601 1.00 75.81 80 ALA A C 1
ATOM 656 O O . ALA A 1 80 ? -18.557 14.153 3.460 1.00 75.81 80 ALA A O 1
ATOM 657 N N . LEU A 1 81 ? -17.808 12.672 4.978 1.00 77.19 81 LEU A N 1
ATOM 658 C CA . LEU A 1 81 ? -16.921 11.962 4.059 1.00 77.19 81 LEU A CA 1
ATOM 659 C C . LEU A 1 81 ? -17.757 11.187 3.038 1.00 77.19 81 LEU A C 1
ATOM 661 O O . LEU A 1 81 ? -18.336 10.142 3.339 1.00 77.19 81 LEU A O 1
ATOM 665 N N . MET A 1 82 ? -17.837 11.722 1.824 1.00 76.12 82 MET A N 1
ATOM 666 C CA . MET A 1 82 ? -18.578 11.114 0.728 1.00 76.12 82 MET A CA 1
ATOM 667 C C . MET A 1 82 ? -17.616 10.345 -0.172 1.00 76.12 82 MET A C 1
ATOM 669 O O . MET A 1 82 ? -16.826 10.939 -0.895 1.00 76.12 82 MET A O 1
ATOM 673 N N . LEU A 1 83 ? -17.707 9.018 -0.133 1.00 77.31 83 LEU A N 1
ATOM 674 C CA . LEU A 1 83 ? -17.038 8.146 -1.094 1.00 77.31 83 LEU A CA 1
ATOM 675 C C . LEU A 1 83 ? -18.007 7.849 -2.244 1.00 77.31 83 LEU A C 1
ATOM 677 O O . LEU A 1 83 ? -19.082 7.274 -2.025 1.00 77.31 83 LEU A O 1
ATOM 681 N N . ILE A 1 84 ? -17.628 8.221 -3.460 1.00 77.62 84 ILE A N 1
ATOM 682 C CA . ILE A 1 84 ? -18.432 8.067 -4.672 1.00 77.62 84 ILE A CA 1
ATOM 683 C C . ILE A 1 84 ? -18.366 6.604 -5.124 1.00 77.62 84 ILE A C 1
ATOM 685 O O . ILE A 1 84 ? -17.304 5.975 -5.140 1.00 77.62 84 ILE A O 1
ATOM 689 N N . ASP A 1 85 ? -19.521 6.022 -5.452 1.00 71.31 85 ASP A N 1
ATOM 690 C CA . ASP A 1 85 ? -19.563 4.666 -6.003 1.00 71.31 85 ASP A CA 1
ATOM 691 C C . ASP A 1 85 ? -18.797 4.578 -7.333 1.00 71.31 85 ASP A C 1
ATOM 693 O O . ASP A 1 85 ? -18.646 5.557 -8.058 1.00 71.31 85 ASP A O 1
ATOM 697 N N . ASP A 1 86 ? -18.271 3.390 -7.626 1.00 74.50 86 ASP A N 1
ATOM 698 C CA . ASP A 1 86 ? -17.293 3.106 -8.682 1.00 74.50 86 ASP A CA 1
ATOM 699 C C . ASP A 1 86 ? -15.893 3.678 -8.406 1.00 74.50 86 ASP A C 1
ATOM 701 O O . ASP A 1 86 ? -14.975 2.875 -8.214 1.00 74.50 86 ASP A O 1
ATOM 705 N N . ALA A 1 87 ? -15.730 5.001 -8.299 1.00 72.88 87 ALA A N 1
ATOM 706 C CA . ALA A 1 87 ? -14.420 5.644 -8.124 1.00 72.88 87 ALA A CA 1
ATOM 707 C C . ALA A 1 87 ? -13.714 5.216 -6.823 1.00 72.88 87 ALA A C 1
ATOM 709 O O . ALA A 1 87 ? -12.550 4.818 -6.848 1.00 72.88 87 ALA A O 1
ATOM 710 N N . ASP A 1 88 ? -14.449 5.182 -5.706 1.00 82.81 88 ASP A N 1
ATOM 711 C CA . ASP A 1 88 ? -13.890 4.904 -4.377 1.00 82.81 88 ASP A CA 1
ATOM 712 C C . ASP A 1 88 ? -14.153 3.474 -3.893 1.00 82.81 88 ASP A C 1
ATOM 714 O O . ASP A 1 88 ? -14.005 3.148 -2.712 1.00 82.81 88 ASP A O 1
ATOM 718 N N . THR A 1 89 ? -14.555 2.581 -4.798 1.00 85.81 89 THR A N 1
ATOM 719 C CA . THR A 1 89 ? -14.933 1.204 -4.447 1.00 85.81 89 THR A CA 1
ATOM 720 C C . THR A 1 89 ? -13.803 0.468 -3.720 1.00 85.81 89 THR A C 1
ATOM 722 O O . THR A 1 89 ? -14.045 -0.209 -2.720 1.00 85.81 89 THR A O 1
ATOM 725 N N . GLN A 1 90 ? -12.559 0.640 -4.179 1.00 84.19 90 GLN A N 1
ATOM 726 C CA . GLN A 1 90 ? -11.388 0.015 -3.556 1.00 84.19 90 GLN A CA 1
ATOM 727 C C . GLN A 1 90 ? -11.134 0.559 -2.143 1.00 84.19 90 GLN A C 1
ATOM 729 O O . GLN A 1 90 ? -10.871 -0.222 -1.229 1.00 84.19 90 GLN A O 1
ATOM 734 N N . ALA A 1 91 ? -11.288 1.872 -1.939 1.00 85.44 91 ALA A N 1
ATOM 735 C CA . ALA A 1 91 ? -11.159 2.495 -0.624 1.00 85.44 91 ALA A CA 1
ATOM 736 C C . ALA A 1 91 ? -12.249 1.992 0.338 1.00 85.44 91 ALA A C 1
ATOM 738 O O . ALA A 1 91 ? -11.946 1.582 1.458 1.00 85.44 91 ALA A O 1
ATOM 739 N N . LYS A 1 92 ? -13.510 1.916 -0.118 1.00 89.00 92 LYS A N 1
ATOM 740 C CA . LYS A 1 92 ? -14.622 1.339 0.662 1.00 89.00 92 LYS A CA 1
ATOM 741 C C . LYS A 1 92 ? -14.328 -0.099 1.095 1.00 89.00 92 LYS A C 1
ATOM 743 O O . LYS A 1 92 ? -14.596 -0.458 2.241 1.00 89.00 92 LYS A O 1
ATOM 748 N N . TRP A 1 93 ? -13.788 -0.928 0.201 1.00 90.12 93 TRP A N 1
ATOM 749 C CA . TRP A 1 93 ? -13.404 -2.303 0.535 1.00 90.12 93 TRP A CA 1
ATOM 750 C C . TRP A 1 93 ? -12.289 -2.353 1.568 1.00 90.12 93 TRP A C 1
ATOM 752 O O . TRP A 1 93 ? -12.399 -3.106 2.531 1.00 90.12 93 TRP A O 1
ATOM 762 N N . TYR A 1 94 ? -11.267 -1.515 1.415 1.00 89.88 94 TYR A N 1
ATOM 763 C CA . TYR A 1 94 ? -10.173 -1.431 2.372 1.00 89.88 94 TYR A CA 1
ATOM 764 C C . TYR A 1 94 ? -10.653 -1.050 3.779 1.00 89.88 94 TYR A C 1
ATOM 766 O O . TYR A 1 94 ? -10.308 -1.725 4.748 1.00 89.88 94 TYR A O 1
ATOM 774 N N . PHE A 1 95 ? -11.511 -0.031 3.900 1.00 89.25 95 PHE A N 1
ATOM 775 C CA . PHE A 1 95 ? -12.079 0.363 5.193 1.00 89.25 95 PHE A CA 1
ATOM 776 C C . PHE A 1 95 ? -12.891 -0.760 5.842 1.00 89.25 95 PHE A C 1
ATOM 778 O O . PHE A 1 95 ? -12.729 -1.011 7.035 1.00 89.25 95 PHE A O 1
ATOM 785 N N . ARG A 1 96 ? -13.707 -1.485 5.063 1.00 91.62 96 ARG A N 1
ATOM 786 C CA . ARG A 1 96 ? -14.458 -2.645 5.572 1.00 91.62 96 ARG A CA 1
ATOM 787 C C . ARG A 1 96 ? -13.532 -3.758 6.053 1.00 91.62 96 ARG A C 1
ATOM 789 O O . ARG A 1 96 ? -13.756 -4.295 7.130 1.00 91.62 96 ARG A O 1
ATOM 796 N N . LEU A 1 97 ? -12.489 -4.078 5.283 1.00 93.62 97 LEU A N 1
ATOM 797 C CA . LEU A 1 97 ? -11.486 -5.077 5.661 1.00 93.62 97 LEU A CA 1
ATOM 798 C C . LEU A 1 97 ? -10.786 -4.692 6.969 1.00 93.62 97 LEU A C 1
ATOM 800 O O . LEU A 1 97 ? -10.676 -5.523 7.866 1.00 93.62 97 LEU A O 1
ATOM 804 N N . LYS A 1 98 ? -10.353 -3.432 7.097 1.00 92.44 98 LYS A N 1
ATOM 805 C CA . LYS A 1 98 ? -9.682 -2.922 8.301 1.00 92.44 98 LYS A CA 1
ATOM 806 C C . LYS A 1 98 ? -10.593 -2.977 9.531 1.00 92.44 98 LYS A C 1
ATOM 808 O O . LYS A 1 98 ? -10.157 -3.440 10.582 1.00 92.44 98 LYS A O 1
ATOM 813 N N . GLN A 1 99 ? -11.845 -2.539 9.392 1.00 93.69 99 GLN A N 1
ATOM 814 C CA . GLN A 1 99 ? -12.832 -2.565 10.473 1.00 93.69 99 GLN A CA 1
ATOM 815 C C . GLN A 1 99 ? -13.106 -3.997 10.951 1.00 93.69 99 GLN A C 1
ATOM 817 O O . GLN A 1 99 ? -13.115 -4.271 12.147 1.00 93.69 99 GLN A O 1
ATOM 822 N N . GLU A 1 100 ? -13.306 -4.918 10.012 1.00 95.00 100 GLU A N 1
ATOM 823 C CA . GLU A 1 100 ? -13.574 -6.325 10.303 1.00 95.00 100 GLU A CA 1
ATOM 824 C C . GLU A 1 100 ? -12.363 -7.031 10.923 1.00 95.00 100 GLU A C 1
ATOM 826 O O . GLU A 1 100 ? -12.517 -7.829 11.846 1.00 95.00 100 GLU A O 1
ATOM 831 N N . TYR A 1 101 ? -11.150 -6.680 10.491 1.00 94.12 101 TYR A N 1
ATOM 832 C CA . TYR A 1 101 ? -9.921 -7.148 11.123 1.00 94.12 101 TYR A CA 1
ATOM 833 C C . TYR A 1 101 ? -9.836 -6.708 12.590 1.00 94.12 101 TYR A C 1
ATOM 835 O O . TYR A 1 101 ? -9.671 -7.566 13.457 1.00 94.12 101 TYR A O 1
ATOM 843 N N . GLN A 1 102 ? -10.040 -5.418 12.890 1.00 94.12 102 GLN A N 1
ATOM 844 C CA . GLN A 1 102 ? -10.083 -4.919 14.275 1.00 94.12 102 GLN A CA 1
ATOM 845 C C . GLN A 1 102 ? -11.141 -5.647 15.110 1.00 94.12 102 GLN A C 1
ATOM 847 O O . GLN A 1 102 ? -10.822 -6.194 16.163 1.00 94.12 102 GLN A O 1
ATOM 852 N N . LYS A 1 103 ? -12.368 -5.752 14.594 1.00 96.25 103 LYS A N 1
ATOM 853 C CA . LYS A 1 103 ? -13.469 -6.432 15.282 1.00 96.25 103 LYS A CA 1
ATOM 854 C C . LYS A 1 103 ? -13.169 -7.909 15.554 1.00 96.25 103 LYS A C 1
ATOM 856 O O . LYS A 1 103 ? -13.474 -8.409 16.631 1.00 96.25 103 LYS A O 1
ATOM 861 N N . SER A 1 104 ? -12.558 -8.615 14.600 1.00 96.62 104 SER A N 1
ATOM 862 C CA . SER A 1 104 ? -12.191 -10.026 14.780 1.00 96.62 104 SER A CA 1
ATOM 863 C C . SER A 1 104 ? -11.183 -10.234 15.916 1.00 96.62 104 SER A C 1
ATOM 865 O O . SER A 1 104 ? -11.298 -11.210 16.659 1.00 96.62 104 SER A O 1
ATOM 867 N N . LEU A 1 105 ? -10.249 -9.290 16.092 1.00 95.38 105 LEU A N 1
ATOM 868 C CA . LEU A 1 105 ? -9.278 -9.300 17.186 1.00 95.38 105 LEU A CA 1
ATOM 869 C C . LEU A 1 105 ? -9.947 -8.989 18.531 1.00 95.38 105 LEU A C 1
ATOM 871 O O . LEU A 1 105 ? -9.721 -9.711 19.498 1.00 95.38 105 LEU A O 1
ATOM 875 N N . GLU A 1 106 ? -10.797 -7.960 18.585 1.00 97.12 106 GLU A N 1
ATOM 876 C CA . GLU A 1 106 ? -11.547 -7.575 19.792 1.00 97.12 106 GLU A CA 1
ATOM 877 C C . GLU A 1 106 ? -12.451 -8.712 20.297 1.00 97.12 106 GLU A C 1
ATOM 879 O O . GLU A 1 106 ? -12.488 -9.015 21.489 1.00 97.12 106 GLU A O 1
ATOM 884 N N . GLU A 1 107 ? -13.146 -9.389 19.381 1.00 97.00 107 GLU A N 1
ATOM 885 C CA . GLU A 1 107 ? -14.078 -10.480 19.686 1.00 97.00 107 GLU A CA 1
ATOM 886 C C . GLU A 1 107 ? -13.391 -11.854 19.811 1.00 97.00 107 GLU A C 1
ATOM 888 O O . GLU A 1 107 ? -14.067 -12.847 20.077 1.00 97.00 107 GLU A O 1
ATOM 893 N N . ASN A 1 108 ? -12.065 -11.937 19.629 1.00 96.31 108 ASN A N 1
ATOM 894 C CA . ASN A 1 108 ? -11.293 -13.190 19.614 1.00 96.31 108 ASN A CA 1
ATOM 895 C C . ASN A 1 108 ? -11.893 -14.268 18.691 1.00 96.31 108 ASN A C 1
ATOM 897 O O . ASN A 1 108 ? -11.954 -15.453 19.033 1.00 96.31 108 ASN A O 1
ATOM 901 N N . ARG A 1 109 ? -12.340 -13.863 17.499 1.00 97.31 109 ARG A N 1
ATOM 902 C CA . ARG A 1 109 ? -12.932 -14.763 16.502 1.00 97.31 109 ARG A CA 1
ATOM 903 C C . ARG A 1 109 ? -12.102 -14.801 15.219 1.00 97.31 109 ARG A C 1
ATOM 905 O O . ARG A 1 109 ? -11.376 -13.855 14.925 1.00 97.31 109 ARG A O 1
ATOM 912 N N . PRO A 1 110 ? -12.248 -15.851 14.394 1.00 96.50 110 PRO A N 1
ATOM 913 C CA . PRO A 1 110 ? -11.663 -15.856 13.062 1.00 96.50 110 PRO A CA 1
ATOM 914 C C . PRO A 1 110 ? -12.145 -14.663 12.224 1.00 96.50 110 PRO A C 1
ATOM 916 O O . PRO A 1 110 ? -13.327 -14.298 12.255 1.00 96.50 110 PRO A O 1
ATOM 919 N N . PHE A 1 111 ? -11.222 -14.087 11.455 1.00 95.00 111 PHE A N 1
ATOM 920 C CA . PHE A 1 111 ? -11.519 -13.057 10.465 1.00 95.00 111 PHE A CA 1
ATOM 921 C C . PHE A 1 111 ? -12.468 -13.603 9.393 1.00 95.00 111 PHE A C 1
ATOM 923 O O . PHE A 1 111 ? -12.237 -14.683 8.844 1.00 95.00 111 PHE A O 1
ATOM 930 N N . GLN A 1 112 ? -13.515 -12.846 9.071 1.00 94.50 112 GLN A N 1
ATOM 931 C CA . GLN A 1 112 ? -14.441 -13.175 7.991 1.00 94.50 112 GLN A CA 1
ATOM 932 C C . GLN A 1 112 ? -14.349 -12.084 6.934 1.00 94.50 112 GLN A C 1
ATOM 934 O O . GLN A 1 112 ? -14.574 -10.922 7.235 1.00 94.50 112 GLN A O 1
ATOM 939 N N . ASN A 1 113 ? -14.006 -12.433 5.694 1.00 92.62 113 ASN A N 1
ATOM 940 C CA . ASN A 1 113 ? -13.849 -11.428 4.646 1.00 92.62 113 ASN A CA 1
ATOM 941 C C . ASN A 1 113 ? -15.205 -10.739 4.354 1.00 92.62 113 ASN A C 1
ATOM 943 O O . ASN A 1 113 ? -16.108 -11.410 3.856 1.00 92.62 113 ASN A O 1
ATOM 947 N N . PRO A 1 114 ? -15.359 -9.422 4.607 1.00 92.81 114 PRO A N 1
ATOM 948 C CA . PRO A 1 114 ? -16.611 -8.697 4.398 1.00 92.81 114 PRO A CA 1
ATOM 949 C C . PRO A 1 114 ? -16.816 -8.266 2.934 1.00 92.81 114 PRO A C 1
ATOM 951 O O . PRO A 1 114 ? -17.796 -7.588 2.612 1.00 92.81 114 PRO A O 1
ATOM 954 N N . VAL A 1 115 ? -15.865 -8.568 2.044 1.00 91.44 115 VAL A N 1
ATOM 955 C CA . VAL A 1 115 ? -15.915 -8.208 0.626 1.00 91.44 115 VAL A CA 1
ATOM 956 C C . VAL A 1 115 ? -16.316 -9.426 -0.196 1.00 91.44 115 VAL A C 1
ATOM 958 O O . VAL A 1 115 ? -15.549 -10.373 -0.351 1.00 91.44 115 VAL A O 1
ATOM 961 N N . GLU A 1 116 ? -17.513 -9.356 -0.774 1.00 89.19 116 GLU A N 1
ATOM 962 C CA . GLU A 1 116 ? -18.026 -10.384 -1.677 1.00 89.19 116 GLU A CA 1
ATOM 963 C C . GLU A 1 116 ? -17.179 -10.499 -2.957 1.00 89.19 116 GLU A C 1
ATOM 965 O O . GLU A 1 116 ? -16.797 -9.467 -3.529 1.00 89.19 116 GLU A O 1
ATOM 970 N N . PRO A 1 117 ? -16.934 -11.721 -3.470 1.00 89.00 117 PRO A N 1
ATOM 971 C CA . PRO A 1 117 ? -16.264 -11.924 -4.748 1.00 89.00 117 PRO A CA 1
ATOM 972 C C . PRO A 1 117 ? -16.969 -11.176 -5.884 1.00 89.00 117 PRO A C 1
ATOM 974 O O . PRO A 1 117 ? -18.176 -11.305 -6.092 1.00 89.00 117 PRO A O 1
ATOM 977 N N . ARG A 1 118 ? -16.208 -10.393 -6.655 1.00 84.06 118 ARG A N 1
ATOM 978 C CA . ARG A 1 118 ? -16.729 -9.627 -7.794 1.00 84.06 118 ARG A CA 1
ATOM 979 C C . ARG A 1 118 ? -15.803 -9.721 -8.994 1.00 84.06 118 ARG A C 1
ATOM 981 O O . ARG A 1 118 ? -14.584 -9.659 -8.863 1.00 84.06 118 ARG A O 1
ATOM 988 N N . ILE A 1 119 ? -16.402 -9.811 -10.179 1.00 86.69 119 ILE A N 1
ATOM 989 C CA . ILE A 1 119 ? -15.686 -9.707 -11.450 1.00 86.69 119 ILE A CA 1
ATOM 990 C C . ILE A 1 119 ? -15.574 -8.225 -11.800 1.00 86.69 119 ILE A C 1
ATOM 992 O O . ILE A 1 119 ? -16.578 -7.561 -12.060 1.00 86.69 119 ILE A O 1
ATOM 996 N N . LEU A 1 120 ? -14.346 -7.714 -11.806 1.00 82.56 120 LEU A N 1
ATOM 997 C CA . LEU A 1 120 ? -14.057 -6.353 -12.239 1.00 82.56 120 LEU A CA 1
ATOM 998 C C . LEU A 1 120 ? -14.032 -6.280 -13.767 1.00 82.56 120 LEU A C 1
ATOM 1000 O O . LEU A 1 120 ? -13.519 -7.176 -14.437 1.00 82.56 120 LEU A O 1
ATOM 1004 N N . ARG A 1 121 ? -14.581 -5.197 -14.318 1.00 80.06 121 ARG A N 1
ATOM 1005 C CA . ARG A 1 121 ? -14.512 -4.880 -15.747 1.00 80.06 121 ARG A CA 1
ATOM 1006 C C . ARG A 1 121 ? -13.918 -3.496 -15.909 1.00 80.06 121 ARG A C 1
ATOM 1008 O O . ARG A 1 121 ? -14.315 -2.574 -15.200 1.00 80.06 121 ARG A O 1
ATOM 1015 N N . TRP A 1 122 ? -12.996 -3.369 -16.853 1.00 77.69 122 TRP A N 1
ATOM 1016 C CA . TRP A 1 122 ? -12.486 -2.073 -17.265 1.00 77.69 122 TRP A CA 1
ATOM 1017 C C . TRP A 1 122 ? -13.641 -1.231 -17.798 1.00 77.69 122 TRP A C 1
ATOM 1019 O O . TRP A 1 122 ? -14.400 -1.683 -18.657 1.00 77.69 122 TRP A O 1
ATOM 1029 N N . ARG A 1 123 ? -13.782 -0.025 -17.255 1.00 68.19 123 ARG A N 1
ATOM 1030 C CA . ARG A 1 123 ? -14.623 1.017 -17.832 1.00 68.19 123 ARG A CA 1
ATOM 1031 C C . ARG A 1 123 ? -13.669 2.010 -18.485 1.00 68.19 123 ARG A C 1
ATOM 1033 O O . ARG A 1 123 ? -12.842 2.590 -17.787 1.00 68.19 123 ARG A O 1
ATOM 1040 N N . SER A 1 124 ? -13.705 2.048 -19.814 1.00 57.06 124 SER A N 1
ATOM 1041 C CA . SER A 1 124 ? -12.972 2.994 -20.662 1.00 57.06 124 SER A CA 1
ATOM 1042 C C . SER A 1 124 ? -13.565 4.388 -20.561 1.00 57.06 124 SER A C 1
ATOM 10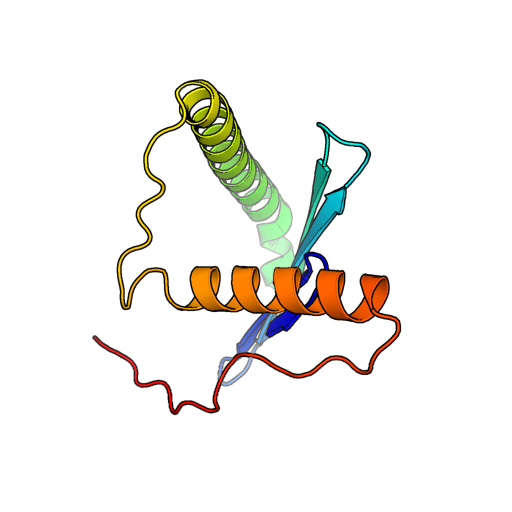44 O O . SER A 1 124 ? -14.817 4.445 -20.574 1.00 57.06 124 SER A O 1
#

Radius of gyration: 18.07 Å; chains: 1; bounding box: 41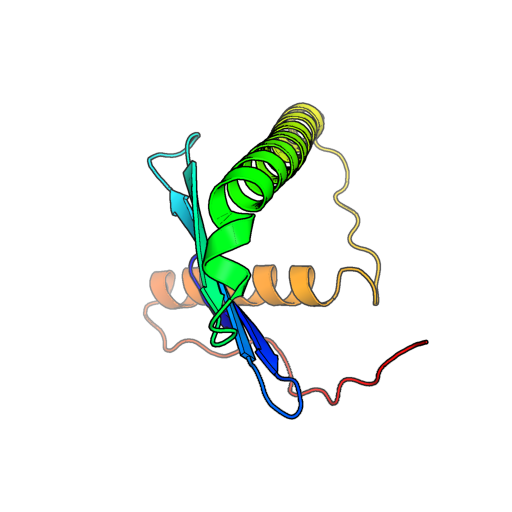×36×42 Å

Secondary structure (DSSP, 8-state):
-EETTTEEEEEEE-SS-EEEEEEEEEESSSS-EEEEEEEEE--GGGGGGHHHHHHH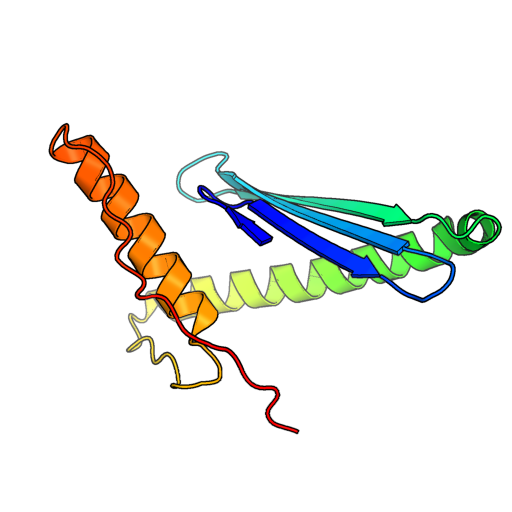HHHHHHHHHHHHHHHHHHHTT-----PPTTTTHHHHHHHHHHHHHHHHHHTT------S---------